Protein AF-A0A1H1ASB5-F1 (afdb_monomer)

Secondary structure (DSSP, 8-state):
------------HHHHHHHHTTSHHHHHHHHHHHHHHHHHHHHHHHHHHHHHHHHHHHHHHH-HHHHHHHHHHHHHHHHHTT--S-EEEEEETTEEEEEETHHHHTTS--

Organism: NCBI:txid47312

Radius of gyration: 24.27 Å; Cα contacts (8 Å, |Δi|>4): 56; chains: 1; bounding box: 69×46×52 Å

Mean predicted aligned error: 10.73 Å

Nearest PDB structures (foldseek):
  2zqm-assembly1_A  TM=3.968E-01  e=2.168E+00  Thermococcus sp. JCM 11816
  2zdi-assembly1_B-2  TM=3.737E-01  e=2.831E+00  Pyrococcus horikoshii
  1fxk-assembly1_B  TM=2.886E-01  e=1.552E+00  Methanothermobacter thermautotrophicus
  6nr8-assembly1_4  TM=3.033E-01  e=3.027E+00  Homo sapiens
  2zdi-assembly1_A-2  TM=3.114E-01  e=3.236E+00  Pyrococcus horikoshii

Structure (mmCIF, N/CA/C/O backbone):
data_AF-A0A1H1ASB5-F1
#
_entry.id   AF-A0A1H1ASB5-F1
#
loop_
_atom_site.group_PDB
_atom_site.id
_atom_site.type_symbol
_atom_site.label_atom_id
_atom_site.label_alt_id
_atom_site.label_comp_id
_atom_site.label_asym_id
_atom_site.label_entity_id
_atom_site.label_seq_id
_atom_site.pdbx_PDB_ins_code
_atom_site.Cartn_x
_atom_site.Cartn_y
_atom_site.Cartn_z
_atom_site.occupancy
_atom_site.B_iso_or_equiv
_atom_site.auth_seq_id
_atom_site.auth_comp_id
_atom_site.auth_asym_id
_atom_site.auth_atom_id
_atom_site.pdbx_PDB_model_num
ATOM 1 N N . MET A 1 1 ? -47.057 33.375 30.346 1.00 36.81 1 MET A N 1
ATOM 2 C CA . MET A 1 1 ? -46.835 31.959 29.988 1.00 36.81 1 MET A CA 1
ATOM 3 C C . MET A 1 1 ? -45.412 31.865 29.473 1.00 36.81 1 MET A C 1
ATOM 5 O O . MET A 1 1 ? -45.124 32.480 28.458 1.00 36.81 1 MET A O 1
ATOM 9 N N . ALA A 1 2 ? -44.511 31.252 30.241 1.00 40.88 2 ALA A N 1
ATOM 10 C CA . ALA A 1 2 ? -43.108 31.112 29.870 1.00 40.88 2 ALA A CA 1
ATOM 11 C C . ALA A 1 2 ? -42.970 29.894 28.952 1.00 40.88 2 ALA A C 1
ATOM 13 O O . ALA A 1 2 ? -43.201 28.768 29.382 1.00 40.88 2 ALA A O 1
ATOM 14 N N . THR A 1 3 ? -42.661 30.126 27.680 1.00 48.25 3 THR A N 1
ATOM 15 C CA . THR A 1 3 ? -42.180 29.081 26.779 1.00 48.25 3 THR A CA 1
ATOM 16 C C . THR A 1 3 ? -40.721 28.844 27.135 1.00 48.25 3 THR A C 1
ATOM 18 O O . THR A 1 3 ? -39.854 29.633 26.765 1.00 48.25 3 THR A O 1
ATOM 21 N N . SER A 1 4 ? -40.477 27.820 27.948 1.00 49.56 4 SER A N 1
ATOM 22 C CA . SER A 1 4 ? -39.138 27.312 28.218 1.00 49.56 4 SER A CA 1
ATOM 23 C C . SER A 1 4 ? -38.560 26.786 26.910 1.00 49.56 4 SER A C 1
ATOM 25 O O . SER A 1 4 ? -38.890 25.689 26.471 1.00 49.56 4 SER A O 1
ATOM 27 N N . ASP A 1 5 ? -37.753 27.620 26.270 1.00 49.81 5 ASP A N 1
ATOM 28 C CA . ASP A 1 5 ? -36.861 27.238 25.188 1.00 49.81 5 ASP A CA 1
ATOM 29 C C . ASP A 1 5 ? -35.799 26.329 25.830 1.00 49.81 5 ASP A C 1
ATOM 31 O O . ASP A 1 5 ? -34.902 26.803 26.531 1.00 49.81 5 ASP A O 1
ATOM 35 N N . GLU A 1 6 ? -35.982 25.006 25.741 1.00 52.56 6 GLU A N 1
ATOM 36 C CA . GLU A 1 6 ? -34.971 24.034 26.163 1.00 52.56 6 GLU A CA 1
ATOM 37 C C . GLU A 1 6 ? -33.729 24.264 25.300 1.00 52.56 6 GLU A C 1
ATOM 39 O O . GLU A 1 6 ? -33.613 23.764 24.182 1.00 52.56 6 GLU A O 1
ATOM 44 N N . ALA A 1 7 ? -32.805 25.075 25.814 1.00 55.59 7 ALA A N 1
ATOM 45 C CA . ALA A 1 7 ? -31.506 25.293 25.214 1.00 55.59 7 ALA A CA 1
ATOM 46 C C . ALA A 1 7 ? -30.824 23.931 25.055 1.00 55.59 7 ALA A C 1
ATOM 48 O O . ALA A 1 7 ? -30.393 23.325 26.038 1.00 55.59 7 ALA A O 1
ATOM 49 N N . ALA A 1 8 ? -30.757 23.436 23.817 1.00 62.03 8 ALA A N 1
ATOM 50 C CA . ALA A 1 8 ? -30.055 22.209 23.484 1.00 62.03 8 ALA A CA 1
ATOM 51 C C . ALA A 1 8 ? -28.634 22.29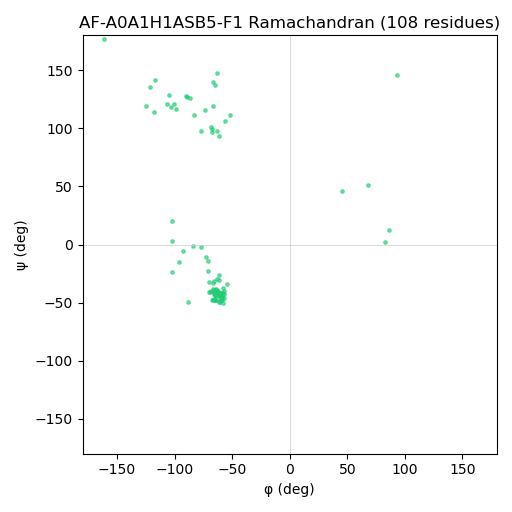5 24.054 1.00 62.03 8 ALA A C 1
ATOM 53 O O . ALA A 1 8 ? -27.829 23.133 23.643 1.00 62.03 8 ALA A O 1
ATOM 54 N N . GLN A 1 9 ? -28.349 21.467 25.056 1.00 71.44 9 GLN A N 1
ATOM 55 C CA . GLN A 1 9 ? -27.072 21.465 25.750 1.00 71.44 9 GLN A CA 1
ATOM 56 C C . GLN A 1 9 ? -25.998 20.979 24.768 1.00 71.44 9 GLN A C 1
ATOM 58 O O . GLN A 1 9 ? -25.872 19.785 24.499 1.00 71.44 9 GLN A O 1
ATOM 63 N N . PHE A 1 10 ? -25.254 21.915 24.176 1.00 63.56 10 PHE A N 1
ATOM 64 C CA . PHE A 1 10 ? -24.151 21.603 23.273 1.00 63.56 10 PHE A CA 1
ATOM 65 C C . PHE A 1 10 ? -23.013 20.964 24.070 1.00 63.56 10 PHE A C 1
ATOM 67 O O . PHE A 1 10 ? -22.247 21.643 24.749 1.00 63.56 10 PHE A O 1
ATOM 74 N N . VAL A 1 11 ? -22.908 19.640 23.981 1.00 75.44 11 VAL A N 1
ATOM 75 C CA . VAL A 1 11 ? -21.769 18.879 24.501 1.00 75.44 11 VAL A CA 1
ATOM 76 C C . VAL A 1 11 ? -20.698 18.838 23.419 1.00 75.44 11 VAL A C 1
ATOM 78 O O . VAL A 1 11 ? -20.978 18.438 22.284 1.00 75.44 11 VAL A O 1
ATOM 81 N N . SER A 1 12 ? -19.470 19.248 23.752 1.00 83.81 12 SER A N 1
ATOM 82 C CA . SER A 1 12 ? -18.369 19.171 22.796 1.00 83.81 12 SER A CA 1
ATOM 83 C C . SER A 1 12 ? -18.096 17.709 22.427 1.00 83.81 12 SER A C 1
ATOM 85 O O . SER A 1 12 ? -18.269 16.795 23.239 1.00 83.81 12 SER A O 1
ATOM 87 N N . GLY A 1 13 ? -17.655 17.464 21.191 1.00 83.19 13 GLY A N 1
ATOM 88 C CA . GLY A 1 13 ? -17.315 16.109 20.747 1.00 83.19 13 GLY A CA 1
ATOM 89 C C . GLY A 1 13 ? -16.289 15.430 21.663 1.00 83.19 13 GLY A C 1
ATOM 90 O O . GLY A 1 13 ? -16.400 14.232 21.913 1.00 83.19 13 GLY A O 1
ATOM 91 N N . ASN A 1 14 ? -15.361 16.208 22.230 1.00 85.56 14 ASN A N 1
ATOM 92 C CA . ASN A 1 14 ? -14.345 15.724 23.161 1.00 85.56 14 ASN A CA 1
ATOM 93 C C . ASN A 1 14 ? -14.934 15.330 24.520 1.00 85.56 14 ASN A C 1
ATOM 95 O O . ASN A 1 14 ? -14.569 14.279 25.037 1.00 85.56 14 ASN A O 1
ATOM 99 N N . ASP A 1 15 ? -15.876 16.104 25.065 1.00 86.44 15 ASP A N 1
ATOM 100 C CA . ASP A 1 15 ? -16.535 15.767 26.338 1.00 86.44 15 ASP A CA 1
ATOM 101 C C . ASP A 1 15 ? -17.391 14.505 26.193 1.00 86.44 15 ASP A C 1
ATOM 103 O O . ASP A 1 15 ? -17.386 13.622 27.053 1.00 86.44 15 ASP A O 1
ATOM 107 N N . ARG A 1 16 ? -18.066 14.365 25.046 1.00 83.62 16 ARG A N 1
ATOM 108 C CA . ARG A 1 16 ? -18.837 13.164 24.712 1.00 83.62 16 ARG A CA 1
ATOM 109 C C . ARG A 1 16 ? -17.938 11.937 24.545 1.00 83.62 16 ARG A C 1
ATOM 111 O O . ARG A 1 16 ? -18.285 10.856 25.017 1.00 83.62 16 ARG A O 1
ATOM 118 N N . LEU A 1 17 ? -16.781 12.094 23.902 1.00 84.25 17 LEU A N 1
ATOM 119 C CA . LEU A 1 17 ? -15.764 11.044 23.789 1.00 84.25 17 LEU A CA 1
ATOM 120 C C . LEU A 1 17 ? -15.194 10.661 25.156 1.00 84.25 17 LEU A C 1
ATOM 122 O O . LEU A 1 17 ? -15.104 9.473 25.455 1.00 84.25 17 LEU A O 1
ATOM 126 N N . ALA A 1 18 ? -14.874 11.638 26.006 1.00 86.12 18 ALA A N 1
ATOM 127 C CA . ALA A 1 18 ? -14.386 11.398 27.360 1.00 86.12 18 ALA A CA 1
ATOM 128 C C . ALA A 1 18 ? -15.410 10.612 28.193 1.00 86.12 18 ALA A C 1
ATOM 130 O O . ALA A 1 18 ? -15.048 9.649 28.869 1.00 86.12 18 ALA A O 1
ATOM 131 N N . GLN A 1 19 ? -16.697 10.947 28.077 1.00 85.44 19 GLN A N 1
ATOM 132 C CA . GLN A 1 19 ? -17.777 10.213 28.733 1.00 85.44 19 GLN A CA 1
ATOM 133 C C . GLN A 1 19 ? -17.904 8.772 28.211 1.00 85.44 19 GLN A C 1
ATOM 135 O O . GLN A 1 19 ? -18.050 7.843 28.999 1.00 85.44 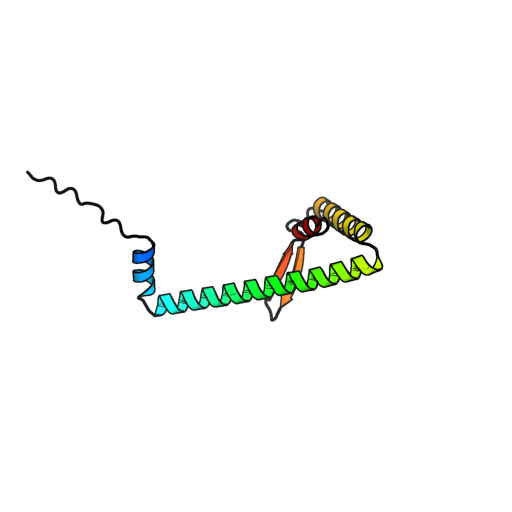19 GLN A O 1
ATOM 140 N N . ILE A 1 20 ? -17.805 8.557 26.895 1.00 83.06 20 ILE A N 1
ATOM 141 C CA . ILE A 1 20 ? -17.849 7.214 26.288 1.00 83.06 20 ILE A CA 1
ATOM 142 C C . ILE A 1 20 ? -16.645 6.362 26.714 1.00 83.06 20 ILE A C 1
ATOM 144 O O . ILE A 1 20 ? -16.802 5.171 26.966 1.00 83.06 20 ILE A O 1
ATOM 148 N N . LEU A 1 21 ? -15.458 6.963 26.807 1.00 86.19 21 LEU A N 1
ATOM 149 C CA . LEU A 1 21 ? -14.211 6.296 27.201 1.00 86.19 21 LEU A CA 1
ATOM 150 C C . LEU A 1 21 ? -14.024 6.192 28.722 1.00 86.19 21 LEU A C 1
ATOM 152 O O . LEU A 1 21 ? -13.025 5.637 29.180 1.00 86.19 21 LEU A O 1
ATOM 156 N N . SER A 1 22 ? -14.969 6.718 29.506 1.00 88.06 22 SER A N 1
ATOM 157 C CA . SER A 1 22 ? -15.009 6.525 30.961 1.00 88.06 22 SER A CA 1
ATOM 158 C C . SER A 1 22 ? -15.384 5.087 31.333 1.00 88.06 22 SER A C 1
ATOM 160 O O . SER A 1 22 ? -15.054 4.635 32.425 1.00 8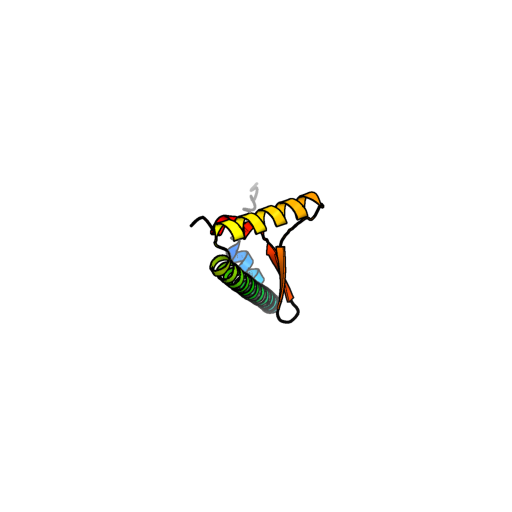8.06 22 SER A O 1
ATOM 162 N N . ASP A 1 23 ? -16.047 4.367 30.424 1.00 92.75 23 ASP A N 1
ATOM 163 C CA . ASP A 1 23 ? -16.301 2.931 30.525 1.00 92.75 23 ASP A CA 1
ATOM 164 C C . ASP A 1 23 ? -14.993 2.148 30.258 1.00 92.75 23 ASP A C 1
ATOM 166 O O . ASP A 1 23 ? -14.463 2.211 29.138 1.00 92.75 23 ASP A O 1
ATOM 170 N N . PRO A 1 24 ? -14.455 1.412 31.255 1.00 90.38 24 PRO A N 1
ATOM 171 C CA . PRO A 1 24 ? -13.199 0.682 31.114 1.00 90.38 24 PRO A CA 1
ATOM 172 C C . PRO A 1 24 ? -13.207 -0.336 29.971 1.00 90.38 24 PRO A C 1
ATOM 174 O O . PRO A 1 24 ? -12.205 -0.460 29.270 1.00 90.38 24 PRO A O 1
ATOM 177 N N . GLU A 1 25 ? -14.327 -1.023 29.727 1.00 91.88 25 GLU A N 1
ATOM 178 C CA . GLU A 1 25 ? -14.410 -2.028 28.661 1.00 91.88 25 GLU A CA 1
ATOM 179 C C . GLU A 1 25 ? -14.332 -1.376 27.278 1.00 91.88 25 GLU A C 1
ATOM 181 O O . GLU A 1 25 ? -13.652 -1.870 26.371 1.00 91.88 25 GLU A O 1
ATOM 186 N N . ARG A 1 26 ? -14.994 -0.224 27.114 1.00 88.88 26 ARG A N 1
ATOM 187 C CA . ARG A 1 26 ? -14.922 0.557 25.871 1.00 88.88 26 ARG A CA 1
ATOM 188 C C . ARG A 1 26 ? -13.524 1.099 25.643 1.00 88.88 26 ARG A C 1
ATOM 190 O O . ARG A 1 26 ? -13.045 1.052 24.511 1.00 88.88 26 ARG A O 1
ATOM 197 N N . ARG A 1 27 ? -12.862 1.569 26.701 1.00 92.06 27 ARG A N 1
ATOM 198 C CA . ARG A 1 27 ? -11.480 2.040 26.626 1.00 92.06 27 ARG A CA 1
ATOM 199 C C . ARG A 1 27 ? -10.531 0.926 26.192 1.00 92.06 27 ARG A C 1
ATOM 201 O O . ARG A 1 27 ? -9.819 1.106 25.211 1.00 92.06 27 ARG A O 1
ATOM 208 N N . THR A 1 28 ? -10.606 -0.250 26.818 1.00 93.06 28 THR A N 1
ATOM 209 C CA . THR A 1 28 ? -9.805 -1.419 26.422 1.00 93.06 28 THR A CA 1
ATOM 210 C C . THR A 1 28 ? -10.037 -1.809 24.962 1.00 93.06 28 THR A C 1
ATOM 212 O O . THR A 1 28 ? -9.085 -2.131 24.253 1.00 93.06 28 THR A O 1
AT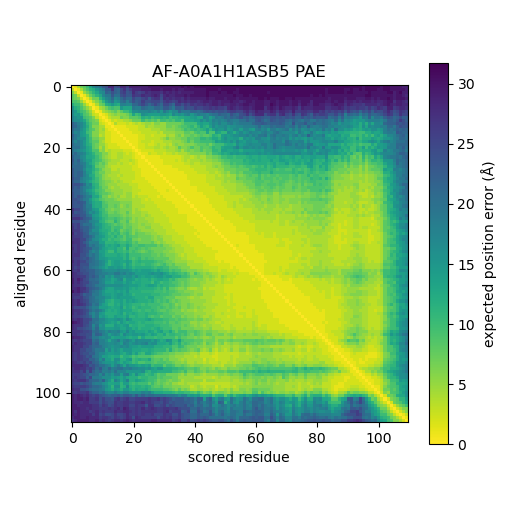OM 215 N N . ARG A 1 29 ? -11.282 -1.745 24.475 1.00 91.75 29 ARG A N 1
ATOM 216 C CA . ARG A 1 29 ? -11.584 -2.034 23.066 1.00 91.75 29 ARG A CA 1
ATOM 217 C C . ARG A 1 29 ? -10.946 -1.021 22.113 1.00 91.75 29 ARG A C 1
ATOM 219 O O . ARG A 1 29 ? -10.402 -1.419 21.087 1.00 91.75 29 ARG A O 1
ATOM 226 N N . VAL A 1 30 ? -11.004 0.270 22.436 1.00 92.19 30 VAL A N 1
ATOM 227 C CA . VAL A 1 30 ? -10.379 1.327 21.623 1.00 92.19 30 VAL A CA 1
ATOM 228 C C . VAL A 1 30 ? -8.857 1.200 21.625 1.00 92.19 30 VAL A C 1
ATOM 230 O O . VAL A 1 30 ? -8.238 1.322 20.567 1.00 92.19 30 VAL A O 1
ATOM 233 N N . ASP A 1 31 ? -8.259 0.887 22.773 1.00 93.56 31 ASP A N 1
ATOM 234 C CA . ASP A 1 31 ? -6.818 0.654 22.879 1.00 93.56 31 ASP A CA 1
ATOM 235 C C . ASP A 1 31 ? -6.389 -0.552 22.028 1.00 93.56 31 ASP A C 1
ATOM 237 O O . ASP A 1 31 ? -5.399 -0.473 21.297 1.00 93.56 31 ASP A O 1
ATOM 241 N N . ALA A 1 32 ? -7.170 -1.640 22.039 1.00 93.44 32 ALA A N 1
ATOM 242 C CA . ALA A 1 32 ? -6.918 -2.814 21.205 1.00 93.44 32 ALA A CA 1
ATOM 243 C C . ALA A 1 32 ? -6.953 -2.472 19.706 1.00 93.44 32 ALA A C 1
ATOM 245 O O . ALA A 1 32 ? -5.989 -2.764 18.998 1.00 93.44 32 ALA A O 1
ATOM 246 N N . ILE A 1 33 ? -7.996 -1.773 19.244 1.00 91.19 33 ILE A N 1
ATOM 247 C CA . ILE A 1 33 ? -8.110 -1.315 17.847 1.00 91.19 33 ILE A CA 1
ATOM 248 C C . ILE A 1 33 ? -6.925 -0.417 17.472 1.00 91.19 33 ILE A C 1
ATOM 250 O O . ILE A 1 33 ? -6.314 -0.585 16.420 1.00 91.19 33 ILE A O 1
ATOM 254 N N . THR A 1 34 ? -6.553 0.516 18.349 1.00 92.94 34 THR A N 1
ATOM 255 C CA . THR A 1 34 ? -5.424 1.426 18.111 1.00 92.94 34 THR A CA 1
ATOM 256 C C . THR A 1 34 ? -4.107 0.656 17.999 1.00 92.94 34 THR A C 1
ATOM 258 O O . THR A 1 34 ? -3.274 0.961 17.144 1.00 92.94 34 THR A O 1
ATOM 261 N N . SER A 1 35 ? -3.919 -0.368 18.835 1.00 92.62 35 SER A N 1
ATOM 262 C CA . SER A 1 35 ? -2.732 -1.225 18.804 1.00 92.62 35 SER A CA 1
ATOM 263 C C . SER A 1 35 ? -2.633 -2.040 17.511 1.00 92.62 35 SER A C 1
ATOM 265 O O . SER A 1 35 ? -1.545 -2.151 16.940 1.00 92.62 35 SER A O 1
ATOM 267 N N . GLU A 1 36 ? -3.767 -2.535 17.013 1.00 89.56 36 GLU A N 1
ATOM 268 C CA . GLU A 1 36 ? -3.877 -3.266 15.753 1.00 89.56 36 GLU A CA 1
ATOM 269 C C . GLU A 1 36 ? -3.586 -2.343 14.564 1.00 89.56 36 GLU A C 1
ATOM 271 O O . GLU A 1 36 ? -2.724 -2.648 13.741 1.00 89.56 36 GLU A O 1
ATOM 276 N N . MET A 1 37 ? -4.193 -1.152 14.529 1.00 90.56 37 MET A N 1
ATOM 277 C CA . MET A 1 37 ? -3.905 -0.140 13.506 1.00 90.56 37 MET A CA 1
ATOM 278 C C . MET A 1 37 ? -2.422 0.249 13.489 1.00 90.56 37 MET A C 1
ATOM 280 O O . MET A 1 37 ? -1.820 0.363 12.422 1.00 90.56 37 MET A O 1
ATOM 284 N N . ALA A 1 38 ? -1.807 0.416 14.663 1.00 91.12 38 ALA A N 1
ATOM 285 C CA . ALA A 1 38 ? -0.387 0.731 14.763 1.00 91.12 38 ALA A CA 1
ATOM 286 C C . ALA A 1 38 ? 0.504 -0.425 14.281 1.00 91.12 38 ALA A C 1
ATOM 288 O O . ALA A 1 38 ? 1.588 -0.185 13.746 1.00 91.12 38 ALA A O 1
ATOM 289 N N . LEU A 1 39 ? 0.085 -1.679 14.475 1.00 88.62 39 LEU A N 1
ATOM 290 C CA . LEU A 1 39 ? 0.781 -2.842 13.927 1.00 88.62 39 LEU A CA 1
ATOM 291 C C . LEU A 1 39 ? 0.701 -2.859 12.398 1.00 88.62 39 LEU A C 1
ATOM 293 O O . LEU A 1 39 ? 1.742 -2.997 11.753 1.00 88.62 39 LEU A O 1
ATOM 297 N N . ILE A 1 40 ? -0.494 -2.656 11.840 1.00 87.19 40 ILE A N 1
ATOM 298 C CA . ILE A 1 40 ? -0.724 -2.606 10.391 1.00 87.19 40 ILE A CA 1
ATOM 299 C C . ILE A 1 40 ? 0.100 -1.479 9.752 1.00 87.19 40 ILE A C 1
ATOM 301 O O . ILE A 1 40 ? 0.770 -1.720 8.751 1.00 87.19 40 ILE A O 1
ATOM 305 N N . ASP A 1 41 ? 0.144 -0.277 10.345 1.00 88.19 41 ASP A N 1
ATOM 306 C CA . ASP A 1 41 ? 0.955 0.835 9.814 1.00 88.19 41 ASP A CA 1
ATOM 307 C C . ASP A 1 41 ? 2.452 0.497 9.789 1.00 88.19 41 ASP A C 1
ATOM 309 O O . ASP A 1 41 ? 3.143 0.731 8.793 1.00 88.19 41 ASP A O 1
ATOM 313 N N . ARG A 1 42 ? 2.966 -0.118 10.863 1.00 88.75 42 ARG A N 1
ATOM 314 C CA . ARG A 1 42 ? 4.368 -0.559 10.912 1.00 88.75 42 ARG A CA 1
ATOM 315 C C . ARG A 1 42 ? 4.667 -1.608 9.846 1.00 88.75 42 ARG A C 1
ATOM 317 O O . ARG A 1 42 ? 5.703 -1.515 9.189 1.00 88.75 42 ARG A O 1
ATOM 324 N N . GLN A 1 43 ? 3.777 -2.582 9.666 1.00 87.62 43 GLN A N 1
ATOM 325 C CA . GLN A 1 43 ? 3.926 -3.618 8.643 1.00 87.62 43 GLN A CA 1
ATOM 326 C C . GLN A 1 43 ? 3.858 -3.025 7.232 1.00 87.62 43 GLN A C 1
ATOM 328 O O . GLN A 1 43 ? 4.714 -3.338 6.408 1.00 87.62 43 GLN A O 1
ATOM 333 N N . TYR A 1 44 ? 2.920 -2.110 6.969 1.00 85.69 44 TYR A N 1
ATOM 334 C CA . TYR A 1 44 ? 2.832 -1.392 5.697 1.00 85.69 44 TYR A CA 1
ATOM 335 C C . TYR A 1 44 ? 4.116 -0.611 5.402 1.00 85.69 44 TYR A C 1
ATOM 337 O O . TYR A 1 44 ? 4.664 -0.688 4.304 1.00 85.69 44 TYR A O 1
ATOM 345 N N . ARG A 1 45 ? 4.648 0.111 6.393 1.00 87.88 45 ARG A N 1
ATOM 346 C CA . ARG A 1 45 ? 5.894 0.868 6.234 1.00 87.88 45 ARG A CA 1
ATOM 347 C C . ARG A 1 45 ? 7.083 -0.043 5.936 1.00 87.88 45 ARG A C 1
ATOM 349 O O . ARG A 1 45 ? 7.875 0.276 5.053 1.00 87.88 45 ARG A O 1
ATOM 356 N N . ALA A 1 46 ? 7.194 -1.173 6.633 1.00 88.12 46 ALA A N 1
ATOM 357 C CA . ALA A 1 46 ? 8.237 -2.163 6.375 1.00 88.12 46 ALA A CA 1
ATOM 358 C C . ALA A 1 46 ? 8.113 -2.764 4.964 1.00 88.12 46 ALA A C 1
ATOM 360 O O . ALA A 1 46 ? 9.114 -2.904 4.265 1.00 88.12 46 ALA A O 1
ATOM 361 N N . ALA A 1 47 ? 6.886 -3.055 4.522 1.00 88.00 47 ALA A N 1
ATOM 362 C CA . ALA A 1 47 ? 6.583 -3.537 3.178 1.00 88.00 47 ALA A CA 1
ATOM 363 C C . ALA A 1 47 ? 7.059 -2.548 2.101 1.00 88.00 47 ALA A C 1
ATOM 365 O O . ALA A 1 47 ? 7.789 -2.929 1.188 1.00 88.00 47 ALA A O 1
ATOM 366 N N . VAL A 1 48 ? 6.704 -1.267 2.245 1.00 88.06 48 VAL A N 1
ATOM 367 C CA . VAL A 1 48 ? 7.139 -0.199 1.332 1.00 88.06 48 VAL A CA 1
ATOM 368 C C . VAL A 1 48 ? 8.664 -0.093 1.302 1.00 88.06 48 VAL A C 1
ATOM 370 O O . VAL A 1 48 ? 9.245 -0.097 0.223 1.00 88.06 48 VAL A O 1
ATOM 373 N N . GLN A 1 49 ? 9.327 -0.090 2.462 1.00 90.00 49 GLN A N 1
ATOM 374 C CA . GLN A 1 49 ? 10.790 0.006 2.542 1.00 90.00 49 GLN A CA 1
ATOM 375 C C . GLN A 1 49 ? 11.509 -1.170 1.870 1.00 90.00 49 GLN A C 1
ATOM 377 O O . GLN A 1 49 ? 12.489 -0.962 1.157 1.00 90.00 49 GLN A O 1
ATOM 382 N N . LEU A 1 50 ? 11.029 -2.400 2.073 1.00 90.62 50 LEU A N 1
ATOM 383 C CA . LEU A 1 50 ? 11.587 -3.588 1.421 1.00 90.62 50 LEU A CA 1
ATOM 384 C C . LEU A 1 50 ? 11.473 -3.491 -0.096 1.00 90.62 50 LEU A C 1
ATOM 386 O O . LEU A 1 50 ? 12.431 -3.753 -0.825 1.00 90.62 50 LEU A O 1
ATOM 390 N N . LEU A 1 51 ? 10.299 -3.082 -0.566 1.00 90.25 51 LEU A N 1
ATOM 391 C CA . LEU A 1 51 ? 10.056 -2.898 -1.980 1.00 90.25 51 LEU A CA 1
ATOM 392 C C . LEU A 1 51 ? 10.920 -1.767 -2.549 1.00 90.25 51 LEU A C 1
ATOM 394 O O . LEU A 1 51 ? 11.410 -1.898 -3.673 1.00 90.25 51 LEU A O 1
ATOM 398 N N . ASP A 1 52 ? 11.110 -0.659 -1.826 1.00 88.88 52 ASP A N 1
ATOM 399 C CA . ASP A 1 52 ? 11.960 0.471 -2.241 1.00 88.88 52 ASP A CA 1
ATOM 400 C C . ASP A 1 52 ? 13.425 0.050 -2.334 1.00 88.88 52 ASP A C 1
ATOM 402 O O . ASP A 1 52 ? 14.092 0.373 -3.316 1.00 88.88 52 ASP A O 1
ATOM 406 N N . GLY A 1 53 ? 13.897 -0.774 -1.397 1.00 90.62 53 GLY A N 1
ATOM 407 C CA . GLY A 1 53 ? 15.215 -1.400 -1.478 1.00 90.62 53 GLY A CA 1
ATOM 408 C C . GLY A 1 53 ? 15.374 -2.301 -2.708 1.00 90.62 53 GLY A C 1
ATOM 409 O O . GLY A 1 53 ? 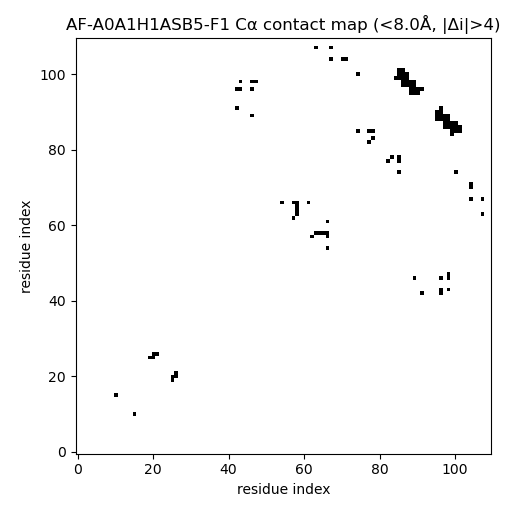16.384 -2.214 -3.405 1.00 90.62 53 GLY A O 1
ATOM 410 N N . ALA A 1 54 ? 14.369 -3.127 -3.022 1.00 89.94 54 ALA A N 1
ATOM 411 C CA . ALA A 1 54 ? 14.390 -3.980 -4.214 1.00 89.94 54 ALA A CA 1
ATOM 412 C C . ALA A 1 54 ? 14.404 -3.163 -5.518 1.00 89.94 54 ALA A C 1
ATOM 414 O O . ALA A 1 54 ? 15.127 -3.498 -6.461 1.00 89.94 54 ALA A O 1
ATOM 415 N N . LEU A 1 5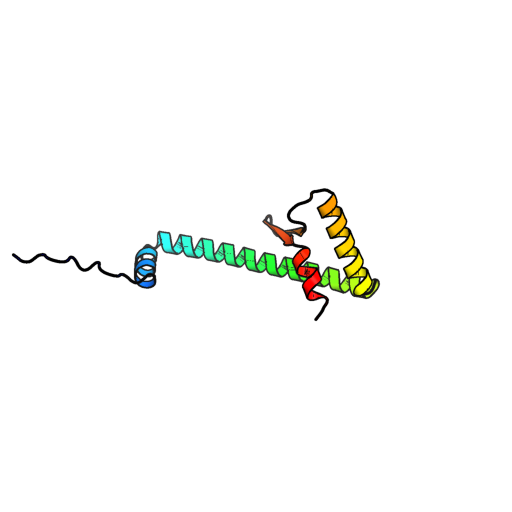5 ? 13.645 -2.064 -5.557 1.00 89.19 55 LEU A N 1
ATOM 416 C CA . LEU A 1 55 ? 13.636 -1.141 -6.688 1.00 89.19 55 LEU A CA 1
ATOM 417 C C . LEU A 1 55 ? 15.000 -0.467 -6.853 1.00 89.19 55 LEU A C 1
ATOM 419 O O . LEU A 1 55 ? 15.555 -0.486 -7.944 1.00 89.19 55 LEU A O 1
ATOM 423 N N . ALA A 1 56 ? 15.578 0.051 -5.769 1.00 89.50 56 ALA A N 1
ATOM 424 C CA . ALA A 1 56 ? 16.898 0.674 -5.789 1.00 89.50 56 ALA A CA 1
ATOM 425 C C . ALA A 1 56 ? 17.995 -0.303 -6.247 1.00 89.50 56 ALA A C 1
ATOM 427 O O . ALA A 1 56 ? 18.846 0.061 -7.058 1.00 89.50 56 ALA A O 1
ATOM 428 N N . ALA A 1 57 ? 17.953 -1.557 -5.784 1.00 93.06 57 ALA A N 1
ATOM 429 C CA . ALA A 1 57 ? 18.877 -2.599 -6.225 1.00 93.06 57 ALA A CA 1
ATOM 430 C C . ALA A 1 57 ? 18.735 -2.896 -7.728 1.00 93.06 57 ALA A C 1
ATOM 432 O O . AL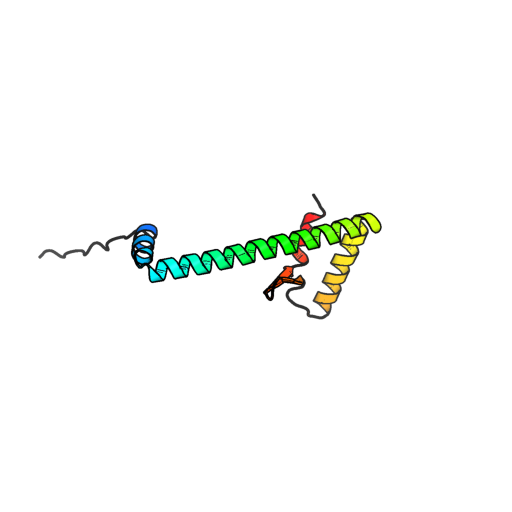A A 1 57 ? 19.738 -3.016 -8.428 1.00 93.06 57 ALA A O 1
ATOM 433 N N . THR A 1 58 ? 17.501 -2.953 -8.236 1.00 91.25 58 THR A N 1
ATOM 434 C CA . THR A 1 58 ? 17.223 -3.161 -9.667 1.00 91.25 58 THR A CA 1
ATOM 435 C C . THR A 1 58 ? 17.711 -1.975 -10.501 1.00 91.25 58 THR A C 1
ATOM 437 O O . THR A 1 58 ? 18.449 -2.166 -11.467 1.00 91.25 58 THR A O 1
ATOM 440 N N . SER A 1 59 ? 17.400 -0.748 -10.072 1.00 90.75 59 SER A N 1
ATOM 441 C CA . SER A 1 59 ? 17.846 0.493 -10.713 1.00 90.75 59 SER A CA 1
ATOM 442 C C . SER A 1 59 ? 19.366 0.648 -10.721 1.00 90.75 59 SER A C 1
ATOM 444 O O . SER A 1 59 ? 19.907 1.227 -11.657 1.00 90.75 59 SER A O 1
ATOM 446 N N . SER A 1 60 ? 20.071 0.113 -9.722 1.00 93.75 60 SER A N 1
ATOM 447 C CA . SER A 1 60 ? 21.541 0.082 -9.691 1.00 93.75 60 SER A CA 1
ATOM 448 C C . SER A 1 60 ? 22.138 -0.806 -10.795 1.00 93.75 60 SER A C 1
ATOM 450 O O . SER A 1 60 ? 23.213 -0.516 -11.312 1.00 93.75 60 SER A O 1
ATOM 452 N N . ILE A 1 61 ? 21.431 -1.873 -11.186 1.00 95.25 61 ILE A N 1
ATOM 453 C CA . ILE A 1 61 ? 21.881 -2.835 -12.205 1.00 95.25 61 ILE A CA 1
ATOM 454 C C . ILE A 1 61 ? 21.455 -2.397 -13.611 1.00 95.25 61 ILE A C 1
ATOM 456 O O . ILE A 1 61 ? 22.267 -2.404 -14.533 1.00 95.25 61 ILE A O 1
ATOM 460 N N . ALA A 1 62 ? 20.178 -2.048 -13.785 1.00 92.00 62 ALA A N 1
ATOM 461 C CA . ALA A 1 62 ? 19.572 -1.769 -15.091 1.00 92.00 62 ALA A CA 1
ATOM 462 C C . ALA A 1 62 ? 19.528 -0.274 -15.448 1.00 92.00 62 ALA A C 1
ATOM 464 O O . ALA A 1 62 ? 19.320 0.082 -16.606 1.00 92.00 62 ALA A O 1
ATOM 465 N N . GLY A 1 63 ? 19.727 0.606 -14.467 1.00 92.38 63 GLY A N 1
ATOM 466 C CA . GLY A 1 63 ? 19.524 2.044 -14.597 1.00 92.38 63 GLY A CA 1
ATOM 467 C C . GLY A 1 63 ? 18.112 2.479 -14.162 1.00 92.38 63 GLY A C 1
ATOM 468 O O . GLY A 1 63 ? 17.141 1.748 -14.390 1.00 92.38 63 GLY A O 1
ATOM 469 N N . PRO A 1 64 ? 17.958 3.680 -13.567 1.00 86.50 64 PRO A N 1
ATOM 470 C CA . PRO A 1 64 ? 16.657 4.183 -13.113 1.00 86.50 64 PRO A CA 1
ATOM 471 C C . PRO A 1 64 ? 15.617 4.320 -14.233 1.00 86.50 64 PRO A C 1
ATOM 473 O O . PRO A 1 64 ? 14.471 3.927 -14.043 1.00 86.50 64 PRO A O 1
ATOM 476 N N . ALA A 1 65 ? 16.020 4.820 -15.408 1.00 88.06 65 ALA A N 1
ATOM 477 C CA . ALA A 1 65 ? 15.114 5.041 -16.540 1.00 88.06 65 ALA A CA 1
ATOM 478 C C . ALA A 1 65 ? 14.530 3.727 -17.084 1.00 88.06 65 ALA A C 1
ATOM 480 O O . ALA A 1 65 ? 13.319 3.595 -17.208 1.00 88.06 65 ALA A O 1
ATOM 481 N N . VAL A 1 66 ? 15.383 2.723 -17.310 1.00 92.19 66 VAL A N 1
ATOM 482 C CA . VAL A 1 66 ? 14.955 1.393 -17.778 1.00 92.19 66 VAL A CA 1
ATOM 483 C C . VAL A 1 66 ? 14.032 0.730 -16.757 1.00 92.19 66 VAL A C 1
ATOM 485 O O . VAL A 1 66 ? 13.035 0.109 -17.112 1.00 92.19 66 VAL A O 1
ATOM 488 N N . THR A 1 67 ? 14.343 0.881 -15.469 1.00 89.88 67 THR A N 1
ATOM 489 C CA . THR A 1 67 ? 13.522 0.310 -14.398 1.00 89.88 67 THR A CA 1
ATOM 490 C C . THR A 1 67 ? 12.136 0.959 -14.351 1.00 89.88 67 THR A C 1
ATOM 492 O O . THR A 1 67 ? 11.144 0.248 -14.201 1.00 89.88 67 THR A O 1
ATOM 495 N N . ALA A 1 68 ? 12.049 2.281 -14.528 1.00 86.94 68 ALA A N 1
ATOM 496 C CA . ALA A 1 68 ? 10.776 2.993 -14.617 1.00 86.94 68 ALA A CA 1
ATOM 497 C C . ALA A 1 68 ? 9.961 2.560 -15.848 1.00 86.94 68 ALA A C 1
ATOM 499 O O . ALA A 1 68 ? 8.799 2.188 -15.699 1.00 86.94 68 ALA A O 1
ATOM 500 N N . GLU A 1 69 ? 10.583 2.498 -17.031 1.00 90.56 69 GLU A N 1
ATOM 501 C CA . GLU A 1 69 ? 9.920 2.065 -18.271 1.00 90.56 69 GLU A CA 1
ATOM 502 C C . GLU A 1 69 ? 9.318 0.659 -18.150 1.00 90.56 69 GLU A C 1
ATOM 504 O O . GLU A 1 69 ? 8.182 0.427 -18.563 1.00 90.56 69 GLU A O 1
ATOM 509 N N . VAL A 1 70 ? 10.043 -0.284 -17.539 1.00 91.56 70 VAL A N 1
ATOM 510 C CA . VAL A 1 70 ? 9.543 -1.650 -17.323 1.00 91.56 70 VAL A CA 1
ATOM 511 C C . VAL A 1 70 ? 8.321 -1.665 -16.403 1.00 91.56 70 VAL A C 1
ATOM 513 O O . VAL A 1 70 ? 7.376 -2.415 -16.653 1.00 91.56 70 VAL A O 1
ATOM 516 N N . LEU A 1 71 ? 8.320 -0.859 -15.338 1.00 89.12 71 LEU A N 1
ATOM 517 C CA . LEU A 1 71 ? 7.195 -0.791 -14.404 1.00 89.12 71 LEU A CA 1
ATOM 518 C C . LEU A 1 71 ? 5.960 -0.147 -15.034 1.00 89.12 71 LEU A C 1
ATOM 520 O O . LEU A 1 71 ? 4.853 -0.653 -14.836 1.00 89.12 71 LEU A O 1
ATOM 524 N N . ASP A 1 72 ? 6.145 0.914 -15.815 1.00 88.88 72 ASP A 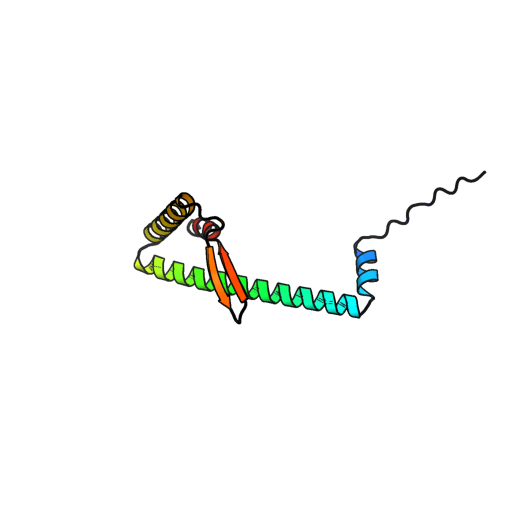N 1
ATOM 525 C CA . ASP A 1 72 ? 5.057 1.572 -16.538 1.00 88.88 72 ASP A CA 1
ATOM 526 C C . ASP A 1 72 ? 4.460 0.641 -17.595 1.00 88.88 72 ASP A C 1
ATOM 528 O O . ASP A 1 72 ? 3.238 0.505 -17.706 1.00 88.88 72 ASP A O 1
ATOM 532 N N . GLU A 1 73 ? 5.312 -0.078 -18.325 1.00 92.69 73 GLU A N 1
ATOM 533 C CA . GLU A 1 73 ? 4.872 -1.030 -19.334 1.00 92.69 73 GLU A CA 1
ATOM 534 C C . GLU A 1 73 ? 4.133 -2.221 -18.715 1.00 92.69 73 GLU A C 1
ATOM 536 O O . GLU A 1 73 ? 3.097 -2.654 -19.233 1.00 92.69 73 GLU A O 1
ATOM 541 N N . LEU A 1 74 ? 4.612 -2.726 -17.575 1.00 90.81 74 LEU A N 1
ATOM 542 C CA . LEU A 1 74 ? 3.919 -3.751 -16.799 1.00 90.81 74 LEU A CA 1
ATOM 543 C C . LEU A 1 74 ? 2.544 -3.255 -16.339 1.00 90.81 74 LEU A C 1
ATOM 545 O O . LEU A 1 74 ? 1.547 -3.957 -16.517 1.00 90.81 74 LEU A O 1
ATOM 549 N N . HIS A 1 75 ? 2.476 -2.044 -15.781 1.00 89.25 75 HIS A N 1
ATOM 550 C CA . HIS A 1 75 ? 1.222 -1.446 -15.335 1.00 89.25 75 HIS A CA 1
ATOM 551 C C . HIS A 1 75 ? 0.229 -1.327 -16.497 1.00 89.25 75 HIS A C 1
ATOM 553 O O . HIS A 1 75 ? -0.915 -1.769 -16.389 1.00 89.25 75 HIS A O 1
ATOM 559 N N . ARG A 1 76 ? 0.679 -0.811 -17.646 1.00 90.31 76 ARG A N 1
ATOM 560 C CA . ARG A 1 76 ? -0.136 -0.675 -18.859 1.00 90.31 76 ARG A CA 1
ATOM 561 C C . ARG A 1 76 ? -0.710 -2.013 -19.322 1.00 90.31 76 ARG A C 1
ATOM 563 O O . ARG A 1 76 ? -1.901 -2.088 -19.621 1.00 90.31 76 ARG A O 1
ATOM 570 N N . HIS A 1 77 ? 0.108 -3.065 -19.366 1.00 94.62 77 HIS A N 1
ATOM 571 C CA . HIS A 1 77 ? -0.336 -4.398 -19.778 1.00 94.62 77 HIS A CA 1
ATOM 572 C C . HIS A 1 77 ? -1.350 -5.011 -18.810 1.00 94.62 77 HIS A C 1
ATOM 574 O O . HIS A 1 77 ? -2.351 -5.576 -19.252 1.00 94.62 77 HIS A O 1
ATOM 580 N N . LEU A 1 78 ? -1.121 -4.883 -17.502 1.00 92.81 78 LEU A N 1
ATOM 581 C CA . LEU A 1 78 ? -2.037 -5.400 -16.485 1.00 92.81 78 LEU A CA 1
ATOM 582 C C . LEU A 1 78 ? -3.385 -4.670 -16.526 1.00 92.81 78 LEU A C 1
ATOM 584 O O . LEU A 1 78 ? -4.433 -5.317 -16.506 1.00 92.81 78 LEU A O 1
ATOM 588 N N . THR A 1 79 ? -3.371 -3.346 -16.677 1.00 90.56 79 THR A N 1
ATOM 589 C CA . THR A 1 79 ? -4.592 -2.546 -16.839 1.00 90.56 79 THR A CA 1
ATOM 590 C C . THR A 1 79 ? -5.334 -2.917 -18.123 1.00 90.56 79 THR A C 1
ATOM 592 O O . THR A 1 79 ? -6.550 -3.100 -18.099 1.00 90.56 79 THR A O 1
ATOM 595 N N . ALA A 1 80 ? -4.622 -3.110 -19.239 1.00 94.00 80 ALA A N 1
ATOM 596 C CA . ALA A 1 80 ? -5.224 -3.553 -20.498 1.00 94.00 80 ALA A CA 1
ATOM 597 C C . ALA A 1 80 ? -5.856 -4.955 -20.400 1.00 94.00 80 ALA A C 1
ATOM 599 O O . ALA A 1 80 ? -6.851 -5.228 -21.069 1.00 94.00 80 ALA A O 1
ATOM 600 N N . ALA A 1 81 ? -5.322 -5.826 -19.539 1.00 95.31 81 ALA A N 1
ATOM 601 C CA . ALA A 1 81 ? -5.897 -7.135 -19.230 1.00 95.31 81 ALA A CA 1
ATOM 602 C C . ALA A 1 81 ? -7.110 -7.070 -18.274 1.00 95.31 81 ALA A C 1
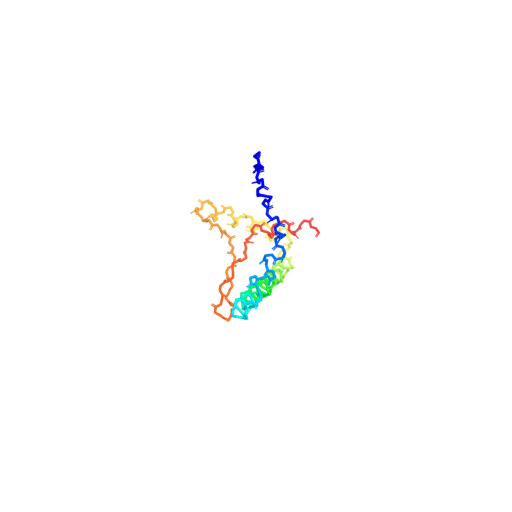ATOM 604 O O . ALA A 1 81 ? -7.709 -8.103 -17.976 1.00 95.31 81 ALA A O 1
ATOM 605 N N . GLY A 1 82 ? -7.484 -5.879 -17.796 1.00 92.69 82 GLY A N 1
ATOM 606 C CA . GLY A 1 82 ? -8.613 -5.667 -16.889 1.00 92.69 82 GLY A CA 1
ATOM 607 C C . GLY A 1 82 ? -8.278 -5.836 -15.406 1.00 92.69 82 GLY A C 1
ATOM 608 O O . GLY A 1 82 ? -9.198 -5.910 -14.590 1.00 92.69 82 GLY A O 1
ATOM 609 N N . ALA A 1 83 ? -6.993 -5.898 -15.033 1.00 90.12 83 ALA A N 1
ATOM 610 C CA . ALA A 1 83 ? -6.601 -5.920 -13.628 1.00 90.12 83 ALA A CA 1
ATOM 611 C C . ALA A 1 83 ? -6.988 -4.600 -12.940 1.00 90.12 83 ALA A C 1
ATOM 613 O O . ALA A 1 83 ? -6.779 -3.515 -13.481 1.00 90.12 83 ALA A O 1
ATOM 614 N N . GLN A 1 84 ? -7.530 -4.697 -11.726 1.00 84.38 84 GLN A N 1
ATOM 615 C CA . GLN A 1 84 ? -7.861 -3.555 -10.872 1.00 84.38 84 GLN A CA 1
ATOM 616 C C . GLN A 1 84 ? -7.025 -3.624 -9.592 1.00 84.38 84 GLN A C 1
ATOM 618 O O . GLN A 1 84 ? -6.808 -4.710 -9.060 1.00 84.38 84 GLN A O 1
ATOM 623 N N . GLY A 1 85 ? -6.557 -2.475 -9.092 1.00 81.69 85 GLY A N 1
ATOM 624 C CA . GLY A 1 85 ? -5.767 -2.417 -7.856 1.00 81.69 85 GLY A CA 1
ATOM 625 C C . GLY A 1 85 ? -4.384 -3.068 -7.978 1.00 81.69 85 GLY A C 1
ATOM 626 O O . GLY A 1 85 ? -4.023 -3.914 -7.163 1.00 81.69 85 GLY A O 1
ATOM 627 N N . ILE A 1 86 ? -3.610 -2.687 -8.999 1.00 87.62 86 ILE A N 1
ATOM 628 C CA . ILE A 1 86 ? -2.290 -3.269 -9.283 1.00 87.62 86 ILE A CA 1
ATOM 629 C C . ILE A 1 86 ? -1.299 -2.919 -8.161 1.00 87.62 86 ILE A C 1
ATOM 631 O O . ILE A 1 86 ? -0.979 -1.752 -7.912 1.00 87.62 86 ILE A O 1
ATOM 635 N N . GLY A 1 87 ? -0.768 -3.945 -7.502 1.00 88.44 87 GLY A N 1
ATOM 636 C CA . GLY A 1 87 ? 0.175 -3.805 -6.400 1.00 88.44 87 GLY A CA 1
ATOM 637 C C . GLY A 1 87 ? 0.951 -5.087 -6.130 1.00 88.44 87 GLY A C 1
ATOM 638 O O . GLY A 1 87 ? 0.730 -6.112 -6.769 1.00 88.44 87 GLY A O 1
ATOM 639 N N . ILE A 1 88 ? 1.874 -5.012 -5.175 1.00 87.94 88 ILE A N 1
ATOM 640 C CA . ILE A 1 88 ? 2.651 -6.157 -4.700 1.00 87.94 88 ILE A CA 1
ATOM 641 C C . ILE A 1 88 ? 2.133 -6.542 -3.319 1.00 87.94 88 ILE A C 1
ATOM 643 O O . ILE A 1 88 ? 2.169 -5.724 -2.396 1.00 87.94 88 ILE A O 1
ATOM 647 N N . THR A 1 89 ? 1.663 -7.780 -3.183 1.00 89.31 89 THR A N 1
ATOM 648 C CA . THR A 1 89 ? 1.214 -8.343 -1.907 1.00 89.31 89 THR A CA 1
ATOM 649 C C . THR A 1 89 ? 2.372 -9.028 -1.193 1.00 89.31 89 THR A C 1
ATOM 651 O O . THR A 1 89 ? 3.065 -9.869 -1.762 1.00 89.31 89 THR A O 1
ATOM 654 N N . LEU A 1 90 ? 2.578 -8.660 0.067 1.00 86.31 90 LEU A N 1
ATOM 655 C CA . LEU A 1 90 ? 3.577 -9.220 0.965 1.00 86.31 90 LEU A CA 1
ATOM 656 C C . LEU A 1 90 ? 2.879 -9.787 2.200 1.00 86.31 90 LEU A C 1
ATOM 658 O O . LEU A 1 90 ? 2.005 -9.137 2.774 1.00 86.31 90 LEU A O 1
ATOM 662 N N . THR A 1 91 ? 3.282 -10.981 2.629 1.00 86.81 91 THR A N 1
ATOM 663 C CA . THR A 1 91 ? 2.709 -11.640 3.808 1.00 86.81 91 THR A CA 1
ATOM 664 C C . THR A 1 91 ? 3.662 -11.522 4.995 1.00 86.81 91 THR A C 1
ATOM 666 O O . THR A 1 91 ? 4.768 -12.062 4.967 1.00 86.81 91 THR A O 1
ATOM 669 N N . PHE A 1 92 ? 3.224 -10.858 6.066 1.00 79.00 92 PHE A N 1
ATOM 670 C CA . PHE A 1 92 ? 3.980 -10.698 7.311 1.00 79.00 92 PHE A CA 1
ATOM 671 C C . PHE A 1 92 ? 3.238 -11.352 8.467 1.00 79.00 92 PHE A C 1
ATOM 673 O O . PHE A 1 92 ? 2.169 -10.892 8.853 1.00 79.00 92 PHE A O 1
ATOM 680 N N . ALA A 1 93 ? 3.808 -12.412 9.050 1.00 78.25 93 ALA A N 1
ATOM 681 C CA . ALA A 1 93 ? 3.233 -13.086 10.220 1.00 78.25 93 ALA A CA 1
ATOM 682 C C . ALA A 1 93 ? 1.710 -13.344 10.086 1.00 78.25 93 ALA A C 1
ATOM 684 O O . ALA A 1 93 ? 0.935 -13.024 10.984 1.00 78.25 93 ALA A O 1
ATOM 685 N N . GLY A 1 94 ? 1.280 -13.853 8.924 1.00 81.25 94 GLY A N 1
ATOM 686 C CA . GLY A 1 94 ? -0.127 -14.154 8.628 1.00 81.25 94 GLY A CA 1
ATOM 687 C C . GLY A 1 94 ? -0.988 -12.976 8.155 1.00 81.25 94 GLY A C 1
ATOM 688 O O . GLY A 1 94 ? -2.169 -13.179 7.905 1.00 81.25 94 GLY A O 1
ATOM 689 N N . HIS A 1 95 ? -0.423 -11.776 8.004 1.00 78.62 95 HIS A N 1
ATOM 690 C CA . HIS A 1 95 ? -1.129 -10.592 7.510 1.00 78.62 95 HIS A CA 1
ATOM 691 C C . HIS A 1 95 ? -0.718 -10.292 6.072 1.00 78.62 95 HIS A C 1
ATOM 693 O O . HIS A 1 95 ? 0.474 -10.202 5.774 1.00 78.62 95 HIS A O 1
ATOM 699 N N . GLU A 1 96 ? -1.697 -10.132 5.187 1.00 87.50 96 GLU A N 1
ATOM 700 C CA . GLU A 1 96 ? -1.473 -9.742 3.796 1.00 87.50 96 GLU A CA 1
ATOM 701 C C . GLU A 1 96 ? -1.478 -8.220 3.662 1.00 87.50 96 GLU A C 1
ATOM 703 O O . GLU A 1 96 ? -2.421 -7.545 4.072 1.00 87.50 96 GLU A O 1
ATOM 708 N N . MET A 1 97 ? -0.419 -7.681 3.064 1.00 85.44 97 MET A N 1
ATOM 709 C CA . MET A 1 97 ? -0.252 -6.253 2.825 1.00 85.44 97 MET A CA 1
ATOM 710 C C . MET A 1 97 ? -0.007 -6.007 1.346 1.00 85.44 97 MET A C 1
ATOM 712 O O . MET A 1 97 ? 1.003 -6.451 0.806 1.00 85.44 97 MET A O 1
ATOM 716 N N . THR A 1 98 ? -0.893 -5.255 0.700 1.00 87.44 98 THR A N 1
ATOM 717 C CA . THR A 1 98 ? -0.735 -4.872 -0.708 1.00 87.44 98 THR A CA 1
ATOM 718 C C . THR A 1 98 ? -0.206 -3.448 -0.811 1.00 87.44 98 THR A C 1
ATOM 720 O O . THR A 1 98 ? -0.841 -2.501 -0.345 1.00 87.44 98 THR A O 1
ATOM 723 N N . VAL A 1 99 ? 0.956 -3.289 -1.444 1.00 84.31 99 VAL A N 1
ATOM 724 C CA . VAL A 1 99 ? 1.540 -1.981 -1.763 1.00 84.31 99 VAL A CA 1
ATOM 725 C C . VAL A 1 99 ? 1.226 -1.649 -3.225 1.00 84.31 99 VAL A C 1
ATOM 727 O O . VAL A 1 99 ? 1.685 -2.374 -4.111 1.00 84.31 99 VAL A O 1
ATOM 730 N N . PRO A 1 100 ? 0.456 -0.584 -3.514 1.00 83.00 100 PRO A N 1
ATOM 731 C CA . PRO A 1 100 ? 0.085 -0.230 -4.881 1.00 83.00 100 PRO A CA 1
ATOM 732 C C . PRO A 1 100 ? 1.305 0.216 -5.696 1.00 83.00 100 PRO A C 1
ATOM 734 O O . PRO A 1 100 ? 2.157 0.961 -5.205 1.00 83.00 100 PRO A O 1
ATOM 737 N N . LEU A 1 101 ? 1.364 -0.210 -6.959 1.00 77.44 101 LEU A N 1
ATOM 738 C CA . LEU A 1 101 ? 2.464 0.113 -7.876 1.00 77.44 101 LEU A CA 1
ATOM 739 C C . LEU A 1 101 ? 2.461 1.594 -8.296 1.00 77.44 101 LEU A C 1
ATOM 741 O O . LEU A 1 101 ? 3.527 2.189 -8.427 1.00 77.44 101 LEU A O 1
ATOM 745 N N . GLU A 1 102 ? 1.285 2.219 -8.393 1.00 68.06 102 GLU A N 1
ATOM 746 C CA . GLU A 1 102 ? 1.103 3.616 -8.834 1.00 68.06 102 GLU A CA 1
ATOM 747 C C . GLU A 1 102 ? 1.785 4.657 -7.933 1.00 68.06 102 GLU A C 1
ATOM 749 O O . GLU A 1 102 ? 2.167 5.732 -8.389 1.00 68.06 102 GLU A O 1
ATOM 754 N N . ARG A 1 103 ? 1.997 4.356 -6.644 1.00 53.62 103 ARG A N 1
ATOM 755 C CA . ARG A 1 103 ? 2.705 5.282 -5.742 1.00 53.62 103 ARG A CA 1
ATOM 756 C C . ARG A 1 103 ? 4.208 5.370 -6.013 1.00 53.62 103 ARG A C 1
ATOM 758 O O . ARG A 1 103 ? 4.872 6.216 -5.418 1.00 53.62 103 ARG A O 1
ATOM 765 N N . ARG A 1 104 ? 4.761 4.484 -6.843 1.00 51.97 104 ARG A N 1
ATOM 766 C CA . ARG A 1 104 ? 6.213 4.276 -6.952 1.00 51.97 104 ARG A CA 1
ATOM 767 C C . ARG A 1 104 ? 6.812 4.936 -8.190 1.00 51.97 104 ARG A C 1
ATOM 769 O O . ARG A 1 104 ? 7.973 5.331 -8.146 1.00 51.97 104 ARG A O 1
ATOM 776 N N . SER A 1 105 ? 6.007 5.177 -9.224 1.00 45.75 105 SER A N 1
ATOM 777 C CA . SER A 1 105 ? 6.390 5.995 -10.382 1.00 45.75 105 SER A CA 1
ATOM 778 C C . SER A 1 105 ? 6.647 7.454 -9.972 1.00 45.75 105 SER A C 1
ATOM 780 O O . SER A 1 105 ? 7.630 8.051 -10.392 1.00 45.75 105 SER A O 1
ATOM 782 N N . ALA A 1 106 ? 5.850 7.998 -9.043 1.00 46.91 106 ALA A N 1
ATOM 783 C CA . ALA A 1 106 ? 5.961 9.390 -8.586 1.00 46.91 106 ALA A CA 1
ATOM 784 C C . ALA A 1 106 ? 7.199 9.702 -7.715 1.00 46.91 106 ALA A C 1
ATOM 786 O O . ALA A 1 106 ? 7.500 10.870 -7.481 1.00 46.91 106 ALA A O 1
ATOM 787 N N . ASN A 1 107 ? 7.907 8.688 -7.204 1.00 43.66 107 ASN A N 1
ATOM 788 C CA . ASN A 1 107 ? 9.046 8.878 -6.294 1.00 43.66 107 ASN A CA 1
ATOM 789 C C . ASN A 1 107 ? 10.411 8.701 -6.986 1.00 43.66 107 ASN A C 1
ATOM 791 O O . ASN A 1 107 ? 11.440 8.786 -6.325 1.00 43.66 107 ASN A O 1
ATOM 795 N N . THR A 1 108 ? 10.419 8.461 -8.302 1.00 44.81 108 THR A N 1
ATOM 796 C CA . THR A 1 108 ? 11.648 8.345 -9.112 1.00 44.81 108 THR A CA 1
ATOM 797 C C . THR A 1 108 ? 12.061 9.691 -9.740 1.00 44.81 108 THR A C 1
ATOM 799 O O . THR A 1 108 ? 13.147 9.803 -10.298 1.00 44.81 108 THR A O 1
ATOM 802 N N . GLU A 1 109 ? 11.240 10.741 -9.600 1.00 40.06 109 GLU A N 1
ATOM 803 C CA . GLU A 1 109 ? 11.494 12.094 -10.133 1.00 40.06 109 GLU A CA 1
ATOM 804 C C . GLU A 1 109 ? 11.979 13.117 -9.076 1.00 40.06 109 GLU A C 1
ATOM 806 O O . GLU A 1 109 ? 11.860 14.327 -9.285 1.00 40.06 109 GLU A O 1
ATOM 811 N N . ARG A 1 110 ? 12.518 12.676 -7.931 1.00 37.41 110 ARG A N 1
ATOM 812 C CA . ARG A 1 110 ? 13.075 13.574 -6.899 1.00 37.41 110 ARG A CA 1
ATOM 813 C C . ARG A 1 110 ? 14.514 13.263 -6.529 1.00 37.41 110 ARG A C 1
ATOM 815 O O . ARG A 1 110 ? 14.825 12.072 -6.325 1.00 37.41 110 ARG A O 1
#

Sequence (110 aa):
MATSDEAAQFVSGNDRLAQILSDPERRTRVDAITSEMALIDRQYRAAVQLLDGALAATSSIAGPAVTAEVLDELHRHLTAAGAQGIGITLTFAGHEMTVPLERRSANTER

Solvent-accessible surface area (backbone atoms only — not comparable to full-atom values): 6622 Å² total; per-residue (Å²): 135,85,80,80,76,78,72,77,81,84,71,51,72,64,58,53,48,51,59,59,49,66,40,66,70,54,35,53,51,51,51,51,53,52,53,51,53,54,50,50,51,54,50,51,52,52,52,53,50,54,52,50,51,52,49,52,55,47,22,72,74,67,32,59,66,57,48,50,53,53,50,52,52,50,50,51,52,42,48,75,72,66,57,75,85,63,50,52,76,46,77,56,96,91,42,83,41,73,48,58,52,77,71,55,67,74,63,72,81,115

pLDDT: mean 81.99, std 15.32, range [36.81, 95.31]

Foldseek 3Di:
DDPPPPPPPDDDPVNVVVVQCVPVVSVVVVVVVVVVVVVLVVVQVVVVVVVVVVLVVVCVPQNLVVSLVVLVVVVVVCVVVVDDQAFDWDADPNDTDTDGSVVPSVVSPD